Protein AF-A0A379DA76-F1 (afdb_monomer_lite)

Sequence (48 aa):
MISIGIDISKEKFTVCALEQGNKVIWKSYEIRNSKSEIEKFMIKMGEL

pLDDT: mean 88.55, std 6.84, range [60.16, 96.06]

Structure (mmCIF, N/CA/C/O backbone):
data_AF-A0A379DA76-F1
#
_entry.id   AF-A0A379DA76-F1
#
loop_
_atom_site.group_PDB
_atom_site.id
_atom_site.type_symbol
_atom_site.label_atom_id
_atom_site.label_alt_id
_atom_site.label_comp_id
_atom_site.label_asym_id
_atom_site.label_entity_id
_atom_site.label_seq_id
_atom_site.pdbx_PDB_ins_code
_atom_site.Cartn_x
_atom_site.Cartn_y
_atom_site.Cartn_z
_atom_site.occupancy
_atom_site.B_iso_or_equiv
_atom_site.auth_seq_id
_atom_site.auth_comp_id
_atom_site.auth_asym_id
_atom_site.auth_atom_id
_atom_site.pdbx_PDB_model_num
ATOM 1 N N . MET A 1 1 ? 12.808 6.955 -14.626 1.00 78.12 1 MET A N 1
ATOM 2 C CA . MET A 1 1 ? 11.760 7.673 -13.867 1.00 78.12 1 MET A CA 1
ATOM 3 C C . MET A 1 1 ? 11.004 6.637 -13.059 1.00 78.12 1 MET A C 1
ATOM 5 O O . MET A 1 1 ? 10.607 5.640 -13.648 1.00 78.12 1 MET A O 1
ATOM 9 N N . ILE A 1 2 ? 10.878 6.827 -11.747 1.00 83.19 2 ILE A N 1
ATOM 10 C CA . ILE A 1 2 ? 10.062 5.957 -10.892 1.00 83.19 2 ILE A CA 1
ATOM 11 C C . ILE A 1 2 ? 8.722 6.659 -10.693 1.00 83.19 2 ILE A C 1
ATOM 13 O O . ILE A 1 2 ? 8.693 7.857 -10.415 1.00 83.19 2 ILE A O 1
ATOM 17 N N . SER A 1 3 ? 7.629 5.925 -10.861 1.00 87.69 3 SER A N 1
ATOM 18 C CA . SER A 1 3 ? 6.274 6.418 -10.623 1.00 87.69 3 SER A CA 1
ATOM 19 C C . SER A 1 3 ? 5.648 5.646 -9.470 1.00 87.69 3 SER A C 1
ATOM 21 O O . SER A 1 3 ? 5.876 4.447 -9.329 1.00 87.69 3 SER A O 1
ATOM 23 N N . ILE A 1 4 ? 4.848 6.323 -8.649 1.00 88.50 4 ILE A N 1
ATOM 24 C CA . ILE A 1 4 ? 4.058 5.677 -7.599 1.00 88.50 4 ILE A CA 1
ATOM 25 C C . ILE A 1 4 ? 2.620 5.555 -8.094 1.00 88.50 4 ILE A C 1
ATOM 27 O O . ILE A 1 4 ? 1.993 6.557 -8.434 1.00 88.50 4 ILE A O 1
ATOM 31 N N . GLY A 1 5 ? 2.118 4.324 -8.162 1.00 89.25 5 GLY A N 1
ATOM 32 C CA . GLY A 1 5 ? 0.724 4.033 -8.478 1.00 89.25 5 GLY A CA 1
ATOM 33 C C . GLY A 1 5 ? -0.077 3.888 -7.192 1.00 89.25 5 GLY A C 1
ATOM 34 O O . GLY A 1 5 ? 0.293 3.079 -6.339 1.00 89.25 5 GLY A O 1
ATOM 35 N N . ILE A 1 6 ? -1.160 4.656 -7.064 1.00 92.12 6 ILE A N 1
ATOM 36 C CA . ILE A 1 6 ? -2.097 4.569 -5.942 1.00 92.12 6 ILE A CA 1
ATOM 37 C C . ILE A 1 6 ? -3.491 4.308 -6.505 1.00 92.12 6 ILE A C 1
ATOM 39 O O . ILE A 1 6 ? -4.001 5.109 -7.285 1.00 92.12 6 ILE A O 1
ATOM 43 N N . ASP A 1 7 ? -4.094 3.199 -6.091 1.00 92.50 7 ASP A N 1
ATOM 44 C CA . ASP A 1 7 ? -5.484 2.857 -6.392 1.00 92.50 7 ASP A CA 1
ATOM 45 C C . ASP A 1 7 ? -6.300 2.883 -5.097 1.00 92.50 7 ASP A C 1
ATOM 47 O O . ASP A 1 7 ? -5.930 2.221 -4.128 1.00 92.50 7 ASP A O 1
ATOM 51 N N . ILE A 1 8 ? -7.369 3.680 -5.045 1.00 93.56 8 ILE A N 1
ATOM 52 C CA . ILE A 1 8 ? -8.118 3.976 -3.814 1.00 93.56 8 ILE A CA 1
ATOM 53 C C . ILE A 1 8 ? -9.574 3.554 -3.977 1.00 93.56 8 ILE A C 1
ATOM 55 O O . ILE A 1 8 ? -10.281 4.010 -4.871 1.00 93.56 8 ILE A O 1
ATOM 59 N N . SER A 1 9 ? -10.052 2.750 -3.032 1.00 93.75 9 SER A N 1
ATOM 60 C CA . SER A 1 9 ? -11.458 2.384 -2.873 1.00 93.75 9 SER A CA 1
ATOM 61 C C . SER A 1 9 ? -11.995 2.858 -1.518 1.00 93.75 9 SER A C 1
ATOM 63 O O . SER A 1 9 ? -11.256 3.379 -0.680 1.00 93.75 9 SER A O 1
ATOM 65 N N . LYS A 1 10 ? -13.292 2.642 -1.266 1.00 93.06 10 LYS A N 1
ATOM 66 C CA . LYS A 1 10 ? -13.937 2.999 0.009 1.00 93.06 10 LYS A CA 1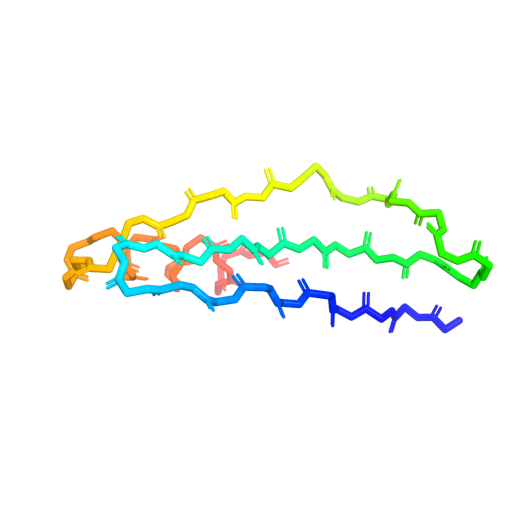
ATOM 67 C C . LYS A 1 10 ? -13.312 2.291 1.217 1.00 93.06 10 L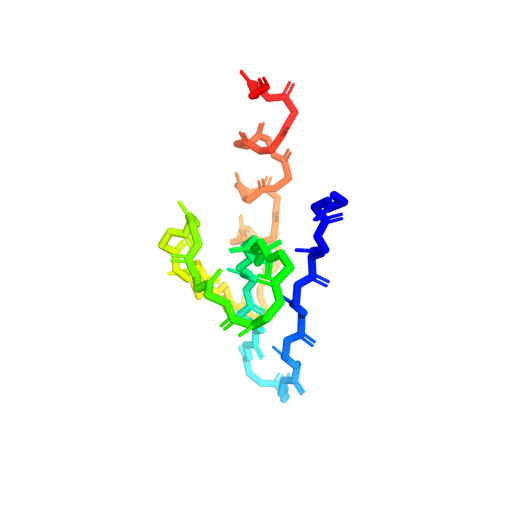YS A C 1
ATOM 69 O O . LYS A 1 10 ? -13.223 2.884 2.288 1.00 93.06 10 LYS A O 1
ATOM 74 N N . GLU A 1 11 ? -12.887 1.042 1.058 1.00 95.44 11 GLU A N 1
ATOM 75 C CA . GLU A 1 11 ? -12.467 0.184 2.177 1.00 95.44 11 GLU A CA 1
ATOM 76 C C . GLU A 1 11 ? -10.950 0.065 2.317 1.00 95.44 11 GLU A C 1
ATOM 78 O O . GLU A 1 11 ? -10.449 -0.290 3.385 1.00 95.44 11 GLU A O 1
ATOM 83 N N . LYS A 1 12 ? -10.216 0.348 1.242 1.00 95.69 12 LYS A N 1
ATOM 84 C CA . LYS A 1 12 ? -8.771 0.153 1.159 1.00 95.69 12 LYS A CA 1
ATOM 85 C C . LYS A 1 12 ? -8.158 0.935 0.008 1.00 95.69 12 LYS A C 1
ATOM 87 O O . LYS A 1 12 ? -8.856 1.275 -0.947 1.00 95.69 12 LYS A O 1
ATOM 92 N N . PHE A 1 13 ? -6.849 1.114 0.048 1.00 95.00 13 PHE A N 1
ATOM 93 C CA . PHE A 1 13 ? -6.052 1.553 -1.088 1.00 95.00 13 PHE A CA 1
ATOM 94 C C . PHE A 1 13 ? -4.836 0.653 -1.284 1.00 95.00 13 PHE A C 1
ATOM 96 O O . PHE A 1 13 ? -4.386 -0.019 -0.357 1.00 95.00 13 PHE A O 1
ATOM 103 N N . THR A 1 14 ? -4.314 0.636 -2.503 1.00 94.12 14 THR A N 1
ATOM 104 C CA . THR A 1 14 ? -3.126 -0.123 -2.881 1.00 94.12 14 THR A CA 1
ATOM 105 C C . THR A 1 14 ? -2.062 0.830 -3.396 1.00 94.12 14 THR A C 1
ATOM 107 O O . THR A 1 14 ? -2.358 1.683 -4.230 1.00 94.12 14 THR A O 1
ATOM 110 N N . VAL A 1 15 ? -0.825 0.675 -2.926 1.00 92.19 15 VAL A N 1
ATOM 111 C CA . VAL A 1 15 ? 0.332 1.462 -3.378 1.00 92.19 15 VAL A CA 1
ATOM 112 C C . VAL A 1 15 ? 1.358 0.545 -4.034 1.00 92.19 15 VAL A C 1
ATOM 114 O O . VAL A 1 15 ? 1.662 -0.523 -3.508 1.00 92.19 15 VAL A O 1
ATOM 117 N N . CYS A 1 16 ? 1.919 0.951 -5.169 1.00 90.88 16 CYS A N 1
ATOM 118 C CA . CYS A 1 16 ? 3.028 0.257 -5.825 1.00 90.88 16 CYS A CA 1
ATOM 119 C C . CYS A 1 16 ? 4.039 1.254 -6.406 1.00 90.88 16 CYS A C 1
ATOM 121 O O . CYS A 1 16 ? 3.696 2.404 -6.682 1.00 90.88 16 CYS A O 1
ATOM 123 N N . ALA A 1 17 ? 5.279 0.806 -6.617 1.00 89.25 17 ALA A N 1
ATOM 124 C CA . ALA A 1 17 ? 6.252 1.547 -7.415 1.00 89.25 17 ALA A CA 1
ATOM 125 C C . ALA A 1 17 ? 6.380 0.899 -8.793 1.00 89.25 17 ALA A C 1
ATOM 127 O O . ALA A 1 17 ? 6.465 -0.328 -8.915 1.00 89.25 17 ALA A O 1
ATOM 128 N N . LEU A 1 18 ? 6.405 1.745 -9.814 1.00 89.19 18 LEU A N 1
ATOM 129 C CA . LEU A 1 18 ? 6.468 1.388 -11.220 1.00 89.19 18 LEU A CA 1
ATOM 130 C C . LEU A 1 18 ? 7.746 1.967 -11.839 1.00 89.19 18 LEU A C 1
ATOM 132 O O . LEU A 1 18 ? 8.092 3.127 -11.605 1.00 89.19 18 LEU A O 1
ATOM 136 N N . GLU A 1 19 ? 8.427 1.169 -12.654 1.00 89.62 19 GLU A N 1
ATOM 137 C CA . GLU A 1 19 ? 9.453 1.640 -13.585 1.00 89.62 19 GLU A CA 1
ATOM 138 C C . GLU A 1 19 ? 8.810 2.055 -14.918 1.00 89.62 19 GLU A C 1
ATOM 140 O O . GLU A 1 19 ? 7.655 1.725 -15.216 1.00 89.62 19 GLU A O 1
ATOM 145 N N . GLN A 1 20 ? 9.565 2.794 -15.732 1.00 80.94 20 GLN A N 1
ATOM 146 C CA . GLN A 1 20 ? 9.178 3.178 -17.086 1.00 80.94 20 GLN A CA 1
ATOM 147 C C . GLN A 1 20 ? 8.646 1.968 -17.878 1.00 80.94 20 GLN A C 1
ATOM 149 O O . GLN A 1 20 ? 9.275 0.915 -17.924 1.00 80.94 20 GLN A O 1
ATOM 154 N N . GLY A 1 21 ? 7.473 2.126 -18.499 1.00 81.06 21 GLY A N 1
ATOM 155 C CA . GLY A 1 21 ? 6.774 1.024 -19.172 1.00 81.06 21 GLY A CA 1
ATOM 156 C C . GLY A 1 21 ? 5.818 0.229 -18.273 1.00 81.06 21 GLY A C 1
ATOM 157 O O . GLY A 1 21 ? 5.435 -0.877 -18.639 1.00 81.06 21 GLY A O 1
ATOM 158 N N . ASN A 1 22 ? 5.410 0.786 -17.123 1.00 75.06 22 ASN A N 1
ATOM 159 C CA . ASN A 1 22 ? 4.410 0.228 -16.195 1.00 75.06 22 ASN A CA 1
ATOM 160 C C . ASN A 1 22 ? 4.812 -1.103 -15.541 1.00 75.06 22 ASN A C 1
ATOM 162 O O . ASN A 1 22 ? 3.960 -1.874 -15.096 1.00 75.06 22 ASN A O 1
ATOM 166 N N . LYS A 1 23 ? 6.112 -1.385 -15.451 1.00 85.00 23 LYS A N 1
ATOM 167 C CA . LYS A 1 23 ? 6.606 -2.575 -14.761 1.00 85.00 23 LYS A CA 1
ATOM 168 C C . LYS A 1 23 ? 6.586 -2.337 -13.254 1.00 85.00 23 LYS A C 1
ATOM 170 O O . LYS A 1 23 ? 7.246 -1.422 -12.771 1.00 85.00 23 LYS A O 1
ATOM 175 N N . VAL A 1 24 ? 5.873 -3.178 -12.508 1.00 83.69 24 VAL A N 1
ATOM 176 C CA . VAL A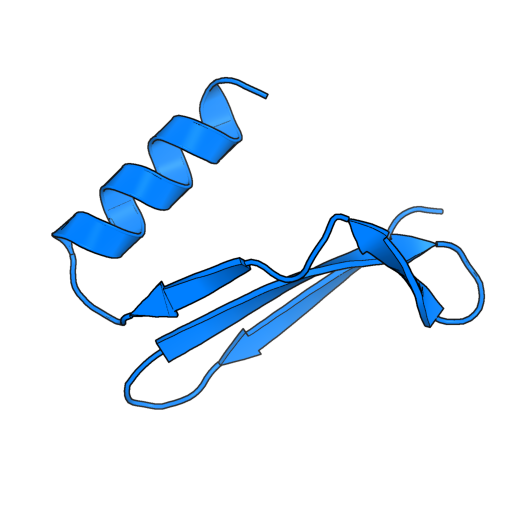 1 24 ? 5.883 -3.142 -11.038 1.00 83.69 24 VAL A CA 1
ATOM 177 C C . VAL A 1 24 ? 7.266 -3.542 -10.528 1.00 83.69 24 VAL A C 1
ATOM 179 O O . VAL A 1 24 ? 7.724 -4.656 -10.780 1.00 83.69 24 VAL A O 1
ATOM 182 N N . ILE A 1 25 ? 7.923 -2.633 -9.809 1.00 84.44 25 ILE A N 1
ATOM 183 C CA . ILE A 1 25 ? 9.250 -2.845 -9.204 1.00 84.44 25 ILE A CA 1
ATOM 184 C C . ILE A 1 25 ? 9.196 -2.961 -7.680 1.00 84.44 25 ILE A C 1
ATOM 186 O O . ILE A 1 25 ? 10.116 -3.501 -7.073 1.00 84.44 25 ILE A O 1
ATOM 190 N N . TRP A 1 26 ? 8.100 -2.517 -7.061 1.00 82.88 26 TRP A N 1
ATOM 191 C CA . TRP A 1 26 ? 7.831 -2.732 -5.644 1.00 82.88 26 TRP A CA 1
ATOM 192 C C . TRP A 1 26 ? 6.490 -3.428 -5.471 1.00 82.88 26 TRP A C 1
ATOM 194 O O . TRP A 1 26 ? 5.484 -2.995 -6.040 1.00 82.88 26 TRP A O 1
ATOM 204 N N . LYS A 1 27 ? 6.492 -4.522 -4.699 1.00 80.06 27 LYS A N 1
ATOM 205 C CA . LYS A 1 27 ? 5.298 -5.329 -4.439 1.00 80.06 27 LYS A CA 1
ATOM 206 C C . LYS A 1 27 ? 4.174 -4.425 -3.936 1.00 80.06 27 LYS A C 1
ATOM 208 O O . LYS A 1 27 ? 4.371 -3.669 -2.990 1.00 80.06 27 LYS A O 1
ATOM 213 N N . SER A 1 28 ? 3.005 -4.551 -4.557 1.00 85.31 28 SER A N 1
ATOM 214 C CA . SER A 1 28 ? 1.806 -3.811 -4.180 1.00 85.31 28 SER A CA 1
ATOM 215 C C . SER A 1 28 ? 1.496 -3.989 -2.694 1.00 85.31 28 SER A C 1
ATOM 217 O O . SER A 1 28 ? 1.418 -5.120 -2.201 1.00 85.31 28 SER A O 1
ATOM 219 N N . TYR A 1 29 ? 1.308 -2.874 -1.998 1.00 89.25 29 TYR A N 1
ATOM 220 C CA . TYR A 1 29 ? 0.956 -2.831 -0.589 1.00 89.25 29 TYR A CA 1
ATOM 221 C C . TYR A 1 29 ? -0.507 -2.435 -0.450 1.00 89.25 29 TYR A C 1
ATOM 223 O O . TYR A 1 29 ? -0.882 -1.326 -0.818 1.00 89.25 29 TYR A O 1
ATOM 231 N N . GLU A 1 30 ? -1.328 -3.354 0.048 1.00 93.25 30 GLU A N 1
ATOM 232 C CA . GLU A 1 30 ? -2.741 -3.107 0.322 1.00 93.25 30 GLU A CA 1
ATOM 233 C C . GLU A 1 30 ? -2.904 -2.592 1.754 1.00 93.25 30 GLU A C 1
ATOM 235 O O . GLU A 1 30 ? -2.415 -3.209 2.701 1.00 93.25 30 GLU A O 1
ATOM 240 N N . ILE A 1 31 ? -3.597 -1.468 1.913 1.00 94.31 31 ILE A N 1
ATOM 241 C CA . ILE A 1 31 ? -3.814 -0.798 3.195 1.00 94.31 31 ILE A CA 1
ATOM 242 C C . ILE A 1 31 ? -5.311 -0.586 3.363 1.00 94.31 31 ILE A C 1
ATOM 244 O O . ILE A 1 31 ? -5.958 0.055 2.537 1.00 94.31 31 ILE A O 1
ATOM 248 N N . ARG A 1 32 ? -5.884 -1.123 4.443 1.00 95.44 32 ARG A N 1
ATOM 249 C CA . ARG A 1 32 ? -7.288 -0.859 4.786 1.00 95.44 32 ARG A CA 1
ATOM 250 C C . ARG A 1 32 ? -7.448 0.593 5.224 1.00 95.44 32 ARG A C 1
ATOM 252 O O . ARG A 1 32 ? -6.586 1.121 5.923 1.00 95.44 32 ARG A O 1
ATOM 259 N N . ASN A 1 33 ? -8.589 1.201 4.904 1.00 91.19 33 ASN A N 1
ATOM 260 C CA . ASN A 1 33 ? -8.952 2.565 5.299 1.00 91.19 33 ASN A CA 1
ATOM 261 C C . ASN A 1 33 ? -9.328 2.633 6.786 1.00 91.19 33 ASN A C 1
ATOM 263 O O . ASN A 1 33 ? -10.443 2.975 7.169 1.00 91.19 33 ASN A O 1
ATOM 267 N N . SER A 1 34 ? -8.378 2.276 7.641 1.00 94.50 34 SER A N 1
ATOM 268 C CA . SER A 1 34 ? -8.456 2.425 9.085 1.00 94.50 34 SER A CA 1
ATOM 269 C C . SER A 1 34 ? -7.251 3.228 9.545 1.00 94.50 34 SER A C 1
ATOM 271 O O . SER A 1 34 ? -6.149 3.059 9.021 1.00 94.50 34 SER A O 1
ATOM 273 N N . LYS A 1 35 ? -7.460 4.103 10.529 1.00 93.19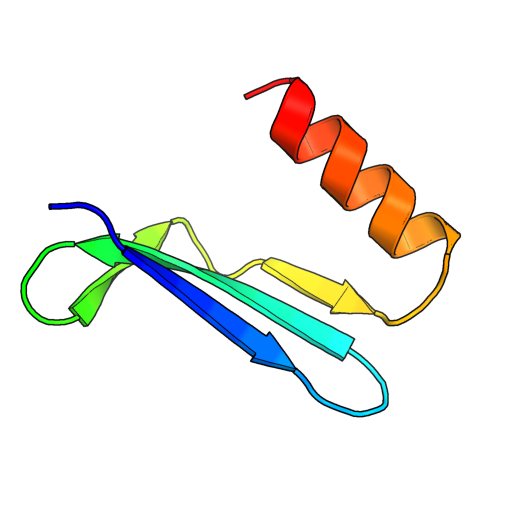 35 LYS A N 1
ATOM 274 C CA . LYS A 1 35 ? -6.421 5.005 11.032 1.00 93.19 35 LYS A CA 1
ATOM 275 C C . LYS A 1 35 ? -5.136 4.257 11.412 1.00 93.19 35 LYS A C 1
ATOM 277 O O . LYS A 1 35 ? -4.060 4.656 10.989 1.00 93.19 35 LYS A O 1
ATOM 282 N N . SER A 1 36 ? -5.264 3.141 12.128 1.00 96.06 36 SER A N 1
ATOM 283 C CA . SER A 1 36 ? -4.126 2.335 12.580 1.00 96.06 36 SER A CA 1
ATOM 284 C C . SER A 1 36 ? -3.317 1.727 11.432 1.00 96.06 36 SER A C 1
ATOM 286 O O . SER A 1 36 ? -2.091 1.716 11.487 1.00 96.06 36 SER A O 1
ATOM 288 N N . GLU A 1 37 ? -3.972 1.220 10.386 1.00 94.62 37 GLU A N 1
ATOM 289 C CA . GLU A 1 37 ? -3.279 0.639 9.227 1.00 94.62 37 GLU A CA 1
ATOM 290 C C . GLU A 1 37 ? -2.586 1.717 8.385 1.00 94.62 37 GLU A C 1
ATOM 292 O O . GLU A 1 37 ? -1.472 1.502 7.910 1.00 94.62 37 GLU A O 1
ATOM 297 N N . ILE A 1 38 ? -3.199 2.900 8.266 1.00 92.06 38 ILE A N 1
ATOM 298 C CA . ILE A 1 38 ? -2.591 4.056 7.597 1.00 92.06 38 ILE A CA 1
ATOM 299 C C . ILE A 1 38 ? -1.364 4.544 8.374 1.00 92.06 38 ILE A C 1
ATOM 301 O O . ILE A 1 38 ? -0.314 4.756 7.779 1.00 92.06 38 ILE A O 1
ATOM 305 N N . GLU A 1 39 ? -1.454 4.679 9.698 1.00 95.00 39 GLU A N 1
ATOM 306 C CA . GLU A 1 39 ? -0.324 5.095 10.539 1.00 95.00 39 GLU A CA 1
ATOM 307 C C . GLU A 1 39 ? 0.849 4.112 10.441 1.00 95.00 39 GLU A C 1
ATOM 309 O O . GLU A 1 39 ? 1.983 4.534 10.215 1.00 95.00 39 GLU A O 1
ATOM 314 N N . LYS A 1 40 ? 0.584 2.799 10.515 1.00 93.88 40 LYS A N 1
ATOM 315 C CA . LYS A 1 40 ? 1.613 1.765 10.303 1.00 93.88 40 LYS A CA 1
ATOM 316 C C . LYS A 1 40 ? 2.279 1.890 8.936 1.00 93.88 40 LYS A C 1
ATOM 318 O O . LYS A 1 40 ? 3.492 1.728 8.829 1.00 93.88 40 LYS A O 1
ATOM 323 N N . PHE A 1 41 ? 1.495 2.156 7.893 1.00 90.94 41 PHE A N 1
ATOM 324 C CA . PHE A 1 41 ? 2.025 2.356 6.551 1.00 90.94 41 PHE A CA 1
ATOM 325 C C . PHE A 1 41 ? 2.919 3.599 6.472 1.00 90.94 41 PHE A C 1
ATOM 327 O O . PHE A 1 41 ? 4.021 3.510 5.940 1.00 90.94 41 PHE A O 1
ATOM 334 N N . MET A 1 42 ? 2.498 4.727 7.050 1.00 90.38 42 MET A N 1
ATOM 335 C CA . MET A 1 42 ? 3.284 5.968 7.051 1.00 90.38 42 MET A CA 1
ATOM 336 C C . MET A 1 42 ? 4.611 5.819 7.801 1.00 90.38 42 MET A C 1
ATOM 338 O O . MET A 1 42 ? 5.630 6.294 7.310 1.00 90.38 42 MET A O 1
ATOM 342 N N . ILE A 1 43 ? 4.621 5.119 8.942 1.00 93.31 43 ILE A N 1
ATOM 343 C CA . ILE A 1 43 ? 5.858 4.800 9.675 1.00 93.31 43 ILE A CA 1
ATOM 344 C C . ILE A 1 43 ? 6.789 3.973 8.788 1.00 93.31 43 ILE A C 1
ATOM 346 O O . ILE A 1 43 ? 7.931 4.358 8.567 1.00 93.31 43 ILE A O 1
ATOM 350 N N . LYS A 1 44 ? 6.271 2.891 8.193 1.00 87.25 44 LYS A N 1
ATOM 351 C CA . LYS A 1 44 ? 7.050 2.020 7.307 1.00 87.25 44 LYS A CA 1
ATOM 352 C C . LYS A 1 44 ? 7.650 2.767 6.112 1.00 87.25 44 LYS A C 1
ATOM 354 O O . LYS A 1 44 ? 8.745 2.433 5.682 1.00 87.25 44 LYS A O 1
ATOM 359 N N . MET A 1 45 ? 6.933 3.750 5.566 1.00 83.75 45 MET A N 1
ATOM 360 C CA . MET A 1 45 ? 7.423 4.585 4.465 1.00 83.75 45 MET A CA 1
ATOM 361 C C . MET A 1 45 ? 8.433 5.648 4.914 1.00 83.75 45 MET A C 1
ATOM 363 O O . MET A 1 45 ? 9.238 6.067 4.095 1.00 83.75 45 MET A O 1
ATOM 367 N N . GLY A 1 46 ? 8.388 6.096 6.172 1.00 81.75 46 GLY A N 1
ATOM 368 C CA . GLY A 1 46 ? 9.362 7.037 6.738 1.00 81.75 46 GLY A CA 1
ATOM 369 C C . GLY A 1 46 ? 10.668 6.385 7.207 1.00 81.75 46 GLY A C 1
ATOM 370 O O . GLY A 1 46 ? 11.654 7.086 7.405 1.00 81.75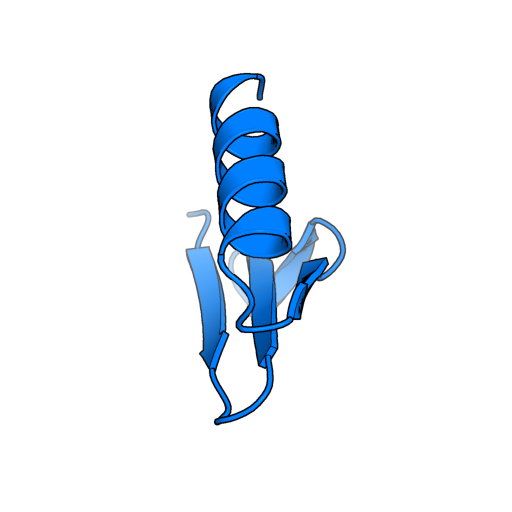 46 GLY A O 1
ATOM 371 N N . GLU A 1 47 ? 10.673 5.063 7.390 1.00 78.44 47 GLU A N 1
ATOM 372 C CA . GLU A 1 47 ? 11.855 4.252 7.729 1.00 78.44 47 GLU A CA 1
ATOM 373 C C . GLU A 1 47 ? 12.609 3.709 6.493 1.00 78.44 47 GLU A C 1
A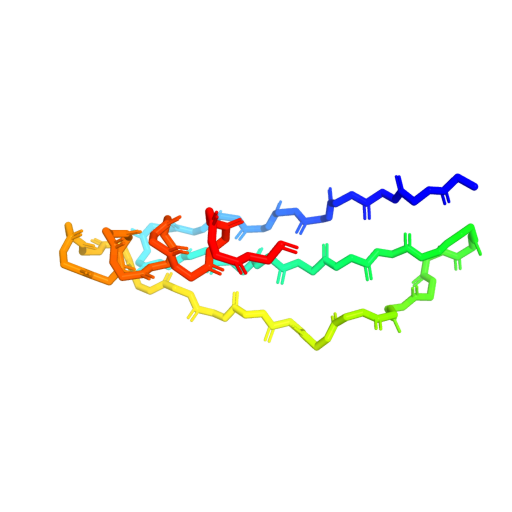TOM 375 O O . GLU A 1 47 ? 13.661 3.087 6.651 1.00 78.44 47 GLU A O 1
ATOM 380 N N . LEU A 1 48 ? 12.068 3.915 5.284 1.00 60.16 48 LEU A N 1
ATOM 381 C CA . LEU A 1 48 ? 12.650 3.527 3.987 1.00 60.16 48 LEU A CA 1
ATOM 382 C C . LEU A 1 48 ? 13.481 4.660 3.376 1.00 60.16 48 LEU A C 1
ATOM 384 O O . LEU A 1 48 ? 14.518 4.329 2.758 1.00 60.16 48 LEU A O 1
#

Organism: NCBI:txid33030

Foldseek 3Di:
DKDWDWDDDPFWIWIFIADPPRHTPGPIDIFTPDPVSVVVVVVVVVVD

Radius of gyration: 11.5 Å; chains: 1; bounding box: 27×13×32 Å

Secondary structure (DSSP, 8-state):
--EEEEEE-SSEEEEEEEETTTEEEEEEEEEESSHHHHHHHHHHHH--